Protein AF-A0A154UXS5-F1 (afdb_monomer_lite)

Foldseek 3Di:
DDPVLVVLVVVLVVLVVVLVCLVVVLVCLCVVPPPCNVVSVVSNVVNVVCSVVSVLVSQLSVLVSLLVVQLVVLVVVDDPVSVVSNVVSVVVSVVSSRVVDCPVSCVVVVNDD

Structure (mmCIF, N/CA/C/O backbone):
data_AF-A0A154UXS5-F1
#
_entry.id   AF-A0A154UXS5-F1
#
loop_
_atom_site.group_PDB
_atom_site.id
_atom_site.type_symbol
_atom_site.label_atom_id
_atom_site.label_alt_id
_atom_site.label_comp_id
_atom_site.label_asym_id
_atom_site.label_entity_id
_atom_site.label_seq_id
_atom_site.pdbx_PDB_ins_code
_atom_site.Cartn_x
_atom_site.Cartn_y
_atom_site.Cartn_z
_atom_site.occupancy
_atom_site.B_iso_or_equiv
_atom_site.auth_seq_id
_atom_site.auth_comp_id
_atom_site.auth_asym_id
_atom_site.auth_atom_id
_atom_site.pdbx_PDB_model_num
ATOM 1 N N . MET A 1 1 ? -2.748 0.274 -21.573 1.00 55.22 1 MET A N 1
ATOM 2 C CA . MET A 1 1 ? -2.800 -0.504 -20.315 1.00 55.22 1 MET A CA 1
ATOM 3 C C . MET A 1 1 ? -3.505 -1.824 -20.598 1.00 55.22 1 MET A C 1
ATOM 5 O O . MET A 1 1 ? -4.520 -1.785 -21.285 1.00 55.22 1 MET A O 1
ATOM 9 N N . SER A 1 2 ? -2.955 -2.975 -20.195 1.00 63.03 2 SER A N 1
ATOM 10 C CA . SER A 1 2 ? -3.599 -4.275 -20.459 1.00 63.03 2 SER A CA 1
ATOM 11 C C . SER A 1 2 ? -4.847 -4.458 -19.585 1.00 63.03 2 SER A C 1
ATOM 13 O O . SER A 1 2 ? -4.929 -3.873 -18.505 1.00 63.03 2 SER A O 1
ATOM 15 N N . ALA A 1 3 ? -5.808 -5.274 -20.035 1.00 71.00 3 ALA A N 1
ATOM 16 C CA . ALA A 1 3 ? -7.034 -5.563 -19.27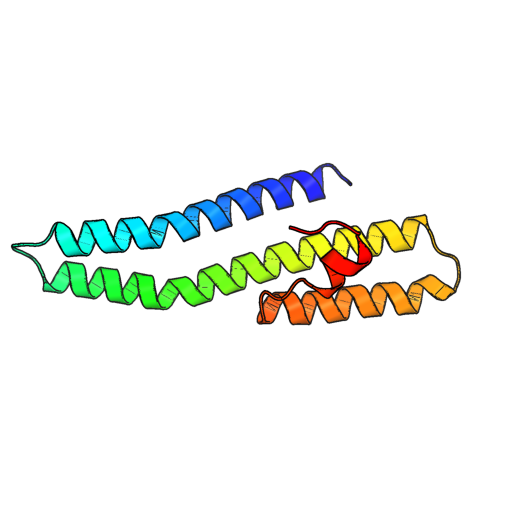9 1.00 71.00 3 ALA A CA 1
ATOM 17 C C . ALA A 1 3 ? -6.732 -6.088 -17.861 1.00 71.00 3 ALA A C 1
ATOM 19 O O . ALA A 1 3 ? -7.324 -5.628 -16.897 1.00 71.00 3 ALA A O 1
ATOM 20 N N . VAL A 1 4 ? -5.708 -6.938 -17.725 1.00 68.81 4 VAL A N 1
ATOM 21 C CA . VAL A 1 4 ? -5.269 -7.493 -16.435 1.00 68.81 4 VAL A CA 1
ATOM 22 C C . VAL A 1 4 ? -4.765 -6.410 -15.474 1.00 68.81 4 VAL A C 1
ATOM 24 O O . VAL A 1 4 ? -5.087 -6.444 -14.293 1.00 68.81 4 VAL A O 1
ATOM 27 N N . VAL A 1 5 ? -3.993 -5.427 -15.954 1.00 66.69 5 VAL A N 1
ATOM 28 C CA . VAL A 1 5 ? -3.508 -4.323 -15.101 1.00 66.69 5 VAL A CA 1
ATOM 29 C C . VAL A 1 5 ? -4.672 -3.449 -14.640 1.00 66.69 5 VAL A C 1
ATOM 31 O O . VAL A 1 5 ? -4.685 -3.006 -13.496 1.00 66.69 5 VAL A O 1
ATOM 34 N N . LYS A 1 6 ? -5.670 -3.242 -15.505 1.00 70.50 6 LYS A N 1
ATOM 35 C CA . LYS A 1 6 ? -6.883 -2.510 -15.146 1.00 70.50 6 LYS A CA 1
ATOM 36 C C . LYS A 1 6 ? -7.715 -3.250 -14.095 1.00 70.50 6 LYS A C 1
ATOM 38 O O . LYS A 1 6 ? -8.071 -2.635 -13.098 1.00 70.50 6 LYS A O 1
ATOM 43 N N . ASP A 1 7 ? -7.943 -4.549 -14.260 1.00 70.81 7 ASP A N 1
ATOM 44 C CA . ASP A 1 7 ? -8.712 -5.347 -13.297 1.00 70.81 7 ASP A CA 1
ATOM 45 C C . ASP A 1 7 ? -8.044 -5.374 -11.914 1.00 70.81 7 ASP A C 1
ATOM 47 O O . ASP A 1 7 ? -8.710 -5.254 -10.887 1.00 70.81 7 ASP A O 1
ATOM 51 N N . VAL A 1 8 ? -6.711 -5.479 -11.871 1.00 70.31 8 VAL A N 1
ATOM 52 C CA . VAL A 1 8 ? -5.961 -5.433 -10.609 1.00 70.31 8 VAL A CA 1
ATOM 53 C C . VAL A 1 8 ? -5.984 -4.025 -10.001 1.00 70.31 8 VAL A C 1
ATOM 55 O O . VAL A 1 8 ? -6.055 -3.910 -8.782 1.00 70.31 8 VAL A O 1
ATOM 58 N N . GLN A 1 9 ? -5.977 -2.959 -10.808 1.00 71.19 9 GLN A N 1
ATOM 59 C CA . GLN A 1 9 ? -6.121 -1.583 -10.318 1.00 71.19 9 GLN A CA 1
ATOM 60 C C . GLN A 1 9 ? -7.511 -1.319 -9.731 1.00 71.19 9 GLN A C 1
ATOM 62 O O . GLN A 1 9 ? -7.609 -0.741 -8.649 1.00 71.19 9 GLN A O 1
ATOM 67 N N . ASP A 1 10 ? -8.565 -1.795 -10.393 1.00 74.00 10 ASP A N 1
ATOM 68 C CA . ASP A 1 10 ? -9.943 -1.662 -9.921 1.00 74.00 10 ASP A CA 1
ATOM 69 C C . ASP A 1 10 ? -10.147 -2.483 -8.624 1.00 74.00 10 ASP A C 1
ATOM 71 O O . ASP A 1 10 ? -10.693 -1.978 -7.641 1.00 74.00 10 ASP A O 1
ATOM 75 N N . ALA A 1 11 ? -9.611 -3.711 -8.554 1.00 73.50 11 ALA A N 1
ATOM 76 C CA . ALA A 1 11 ? -9.638 -4.534 -7.340 1.00 73.50 11 ALA A CA 1
ATOM 77 C C . ALA A 1 11 ? -8.816 -3.932 -6.183 1.00 73.50 11 ALA A C 1
ATOM 79 O O . ALA A 1 11 ? -9.231 -4.006 -5.025 1.00 73.50 11 ALA A O 1
ATOM 80 N N . ALA A 1 12 ? -7.666 -3.318 -6.477 1.00 70.88 12 ALA A N 1
ATOM 81 C CA . ALA A 1 12 ? -6.851 -2.617 -5.487 1.00 70.88 12 ALA A CA 1
ATOM 82 C C . ALA A 1 12 ? -7.561 -1.370 -4.944 1.00 70.88 12 ALA A C 1
ATOM 84 O O . ALA A 1 12 ? -7.520 -1.124 -3.740 1.00 70.88 12 ALA A O 1
ATOM 85 N N . GLY A 1 13 ? -8.239 -0.614 -5.814 1.00 74.00 13 GLY A N 1
ATOM 86 C CA . GLY A 1 13 ? -9.063 0.531 -5.426 1.00 74.00 13 GLY A CA 1
ATOM 87 C C . GLY A 1 13 ? -10.189 0.121 -4.479 1.00 74.00 13 GLY A C 1
ATOM 88 O O . GLY A 1 13 ? -10.293 0.672 -3.386 1.00 74.00 13 GLY A O 1
ATOM 89 N N . ALA A 1 14 ? -10.944 -0.921 -4.836 1.00 78.69 14 ALA A N 1
ATOM 90 C CA . ALA A 1 14 ? -12.005 -1.463 -3.986 1.00 78.69 14 ALA A CA 1
ATOM 91 C C . ALA A 1 14 ? -11.481 -1.961 -2.625 1.00 78.69 14 ALA A C 1
ATOM 93 O O . ALA A 1 14 ? -12.138 -1.792 -1.599 1.00 78.69 14 ALA A O 1
ATOM 94 N N . LEU A 1 15 ? -10.281 -2.554 -2.595 1.00 76.38 15 LEU A N 1
ATOM 95 C CA . LEU A 1 15 ? -9.640 -2.991 -1.355 1.00 76.38 15 LEU A CA 1
ATOM 96 C C . LEU A 1 15 ? -9.262 -1.803 -0.453 1.00 76.38 15 LEU A C 1
ATOM 98 O O . LEU A 1 15 ? -9.488 -1.857 0.754 1.00 76.38 15 LEU A O 1
ATOM 102 N N . VAL A 1 16 ? -8.713 -0.728 -1.024 1.00 74.81 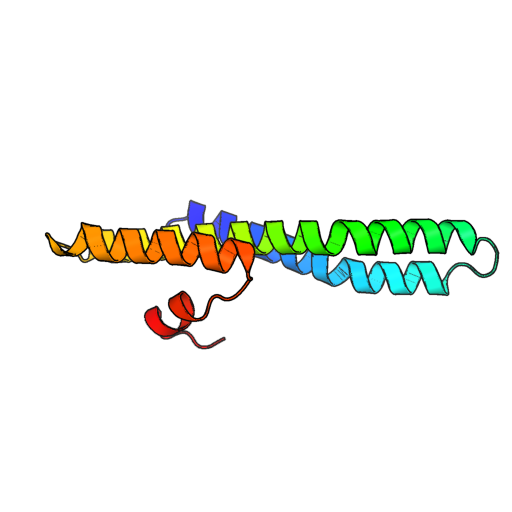16 VAL A N 1
ATOM 103 C CA . VAL A 1 16 ? -8.372 0.495 -0.278 1.00 74.81 16 VAL A CA 1
ATOM 104 C C . VAL A 1 16 ? -9.629 1.186 0.252 1.00 74.81 16 VAL A C 1
ATOM 106 O O . VAL A 1 16 ? -9.654 1.564 1.419 1.00 74.81 16 VAL A O 1
ATOM 109 N N . GLU A 1 17 ? -10.688 1.291 -0.552 1.00 80.38 17 GLU A N 1
ATOM 110 C CA . GLU A 1 17 ? -11.977 1.839 -0.106 1.00 80.38 17 GLU A CA 1
ATOM 111 C C . GLU A 1 17 ? -12.577 1.023 1.046 1.00 80.38 17 GLU A C 1
ATOM 113 O O . GLU A 1 17 ? -13.034 1.588 2.043 1.00 80.38 17 GLU A O 1
ATOM 118 N N . ALA A 1 18 ? -12.513 -0.310 0.960 1.00 78.75 18 ALA A N 1
ATOM 119 C CA . ALA A 1 18 ? -12.933 -1.185 2.049 1.00 78.75 18 ALA A CA 1
ATOM 120 C C . ALA A 1 18 ? -12.120 -0.925 3.331 1.00 78.75 18 ALA A C 1
ATOM 122 O O . ALA A 1 18 ? -12.697 -0.887 4.419 1.00 78.75 18 ALA A O 1
ATOM 123 N N . PHE A 1 19 ? -10.811 -0.670 3.224 1.00 73.31 19 PHE A N 1
ATOM 124 C CA . PHE A 1 19 ? -9.973 -0.297 4.370 1.00 73.31 19 PHE A CA 1
ATOM 125 C C . PHE A 1 19 ? -10.309 1.073 4.954 1.00 73.31 19 PHE A C 1
ATOM 127 O O . PHE A 1 19 ? -10.354 1.208 6.173 1.00 73.31 19 PHE A O 1
ATOM 134 N N . SER A 1 20 ? -10.630 2.069 4.132 1.00 72.88 20 SER A N 1
ATOM 135 C CA . SER A 1 20 ? -11.087 3.371 4.633 1.00 72.88 20 SER A CA 1
ATOM 136 C C . SER A 1 20 ? -12.421 3.275 5.384 1.00 72.88 20 SER A C 1
ATOM 138 O O . SER A 1 20 ? -12.662 4.038 6.316 1.00 72.88 20 SER A O 1
ATOM 140 N N . SER A 1 21 ? -13.279 2.307 5.046 1.00 78.44 21 SER A N 1
ATOM 141 C CA . SER A 1 21 ? -14.536 2.082 5.775 1.00 78.44 21 SER A CA 1
ATOM 142 C C . SER A 1 21 ? -14.355 1.445 7.167 1.00 78.44 21 SER A C 1
ATOM 144 O O . SER A 1 21 ? -15.246 1.561 8.010 1.00 78.44 21 SER A O 1
ATOM 146 N N . LEU A 1 22 ? -13.200 0.822 7.452 1.00 73.44 22 LEU A N 1
ATOM 147 C CA . LEU A 1 22 ? -12.915 0.186 8.749 1.00 73.44 22 LEU A CA 1
ATOM 148 C C . LEU A 1 22 ? -12.766 1.195 9.901 1.00 73.44 22 LEU A C 1
ATOM 150 O O . LEU A 1 22 ? -13.155 0.869 11.020 1.00 73.44 22 LEU A O 1
ATOM 154 N N . GLU A 1 23 ? -12.296 2.421 9.646 1.00 71.25 23 GLU A N 1
ATOM 155 C CA . GLU A 1 23 ? -12.281 3.503 10.656 1.00 71.25 23 GLU A CA 1
ATOM 156 C C . GLU A 1 23 ? -13.699 3.904 11.090 1.00 71.25 23 GLU A C 1
ATOM 158 O O . GLU A 1 23 ? -13.971 4.143 12.270 1.00 71.25 23 GLU A O 1
ATOM 163 N N . SER A 1 24 ? -14.638 3.932 10.140 1.00 74.25 24 SER A N 1
ATOM 164 C CA . SER A 1 24 ? -16.048 4.203 10.446 1.00 74.25 24 SER A CA 1
ATOM 165 C C . SER A 1 24 ? -16.654 3.063 11.270 1.00 74.25 24 SER A C 1
ATOM 167 O O . SER A 1 24 ? -17.343 3.311 12.256 1.00 74.25 24 SER A O 1
ATOM 169 N N . ALA A 1 25 ? -16.314 1.812 10.942 1.00 72.00 25 ALA A N 1
ATOM 170 C CA . ALA A 1 25 ? -16.748 0.646 11.708 1.00 72.00 25 ALA A CA 1
ATOM 171 C C . ALA A 1 25 ? -16.180 0.617 13.143 1.00 72.00 25 ALA A C 1
ATOM 173 O O . ALA A 1 25 ? -16.884 0.211 14.067 1.00 72.00 25 ALA A O 1
ATOM 174 N N . GLU A 1 26 ? -14.941 1.072 13.367 1.00 71.50 26 GLU A N 1
ATOM 175 C CA . GLU A 1 26 ? -14.378 1.227 14.719 1.00 71.50 26 GLU A CA 1
ATOM 176 C C . GLU A 1 26 ? -15.187 2.230 15.552 1.00 71.50 26 GLU A C 1
ATOM 178 O O . GLU A 1 26 ? -15.506 1.974 16.719 1.00 71.50 26 GLU A O 1
ATOM 183 N N . THR A 1 27 ? -15.549 3.355 14.932 1.00 72.75 27 THR A N 1
ATOM 184 C CA . THR A 1 27 ? -16.360 4.408 15.554 1.00 72.75 27 THR A CA 1
ATOM 185 C C . THR A 1 27 ? -17.748 3.883 15.930 1.00 72.75 27 THR A C 1
ATOM 187 O O . THR A 1 27 ? -18.232 4.128 17.035 1.00 72.75 27 THR A O 1
ATOM 190 N N . ASP A 1 28 ? -18.378 3.097 15.059 1.00 76.00 28 ASP A N 1
ATOM 191 C CA . ASP A 1 28 ? -19.685 2.492 15.334 1.00 76.00 28 ASP A CA 1
ATOM 192 C C . ASP A 1 28 ? -19.622 1.463 16.475 1.00 76.00 28 ASP A C 1
ATOM 194 O O . ASP A 1 28 ? -20.490 1.444 17.352 1.00 76.00 28 ASP A O 1
ATOM 198 N N . VAL A 1 29 ? -18.571 0.637 16.514 1.00 73.69 29 VAL A N 1
ATOM 199 C CA . VAL A 1 29 ? -18.365 -0.361 17.576 1.00 73.69 29 VAL A CA 1
ATOM 200 C C . VAL A 1 29 ? -18.129 0.303 18.931 1.00 73.69 29 VAL A C 1
ATOM 202 O O . VAL A 1 29 ? -18.712 -0.124 19.925 1.00 73.69 29 VAL A O 1
ATOM 205 N N . THR A 1 30 ? -17.310 1.354 18.991 1.00 70.94 30 THR A N 1
ATOM 206 C CA . THR A 1 30 ? -17.034 2.074 20.247 1.00 70.94 30 THR A CA 1
ATOM 207 C C . THR A 1 30 ? -18.244 2.855 20.758 1.00 70.94 30 THR A C 1
ATOM 209 O O . THR A 1 30 ? -18.461 2.916 21.968 1.00 70.94 30 THR A O 1
ATOM 212 N N . ASN A 1 31 ? -19.080 3.387 19.863 1.00 72.88 31 ASN A N 1
ATOM 213 C CA . ASN A 1 31 ? -20.304 4.102 20.236 1.00 72.88 31 ASN A CA 1
ATOM 214 C C . ASN A 1 31 ? -21.471 3.169 20.611 1.00 72.88 31 ASN A C 1
ATOM 216 O O . ASN A 1 31 ? -22.350 3.563 21.378 1.00 72.88 31 ASN A O 1
ATOM 220 N N . GLY A 1 32 ? -21.502 1.941 20.083 1.00 70.19 32 GLY A N 1
ATOM 221 C CA . GLY A 1 32 ? -22.599 0.988 20.278 1.00 70.19 32 GLY A CA 1
ATOM 222 C C . GLY A 1 32 ? -22.564 0.191 21.587 1.00 70.19 32 GLY A C 1
ATOM 223 O O . GLY A 1 32 ? -23.543 -0.481 21.914 1.00 70.19 32 GLY A O 1
ATOM 224 N N . THR A 1 33 ? -21.471 0.230 22.353 1.00 67.56 33 THR A N 1
ATOM 225 C CA . THR A 1 33 ? -21.304 -0.615 23.546 1.00 67.56 33 THR A CA 1
ATOM 226 C C . THR A 1 33 ? -21.478 0.151 24.849 1.00 67.56 33 THR A C 1
ATOM 228 O O . THR A 1 33 ? -20.505 0.435 25.545 1.00 67.56 33 THR A O 1
ATOM 231 N N . SER A 1 34 ? -22.721 0.437 25.235 1.00 65.25 34 SER A N 1
ATOM 232 C CA . SER A 1 34 ? -23.008 0.868 26.612 1.00 65.25 34 SER A CA 1
ATOM 233 C C . SER A 1 34 ? -22.784 -0.262 27.629 1.00 65.25 34 SER A C 1
ATOM 235 O O . SER A 1 34 ? -22.395 0.007 28.762 1.00 65.25 34 SER A O 1
ATOM 237 N N . ASP A 1 35 ? -22.956 -1.524 27.205 1.00 67.31 35 ASP A N 1
ATOM 238 C CA . ASP A 1 35 ? -23.057 -2.674 28.121 1.00 67.31 35 ASP A CA 1
ATOM 239 C C . ASP A 1 35 ? -21.902 -3.694 27.989 1.00 67.31 35 ASP A C 1
ATOM 241 O O . ASP A 1 35 ? -21.797 -4.617 28.793 1.00 67.31 35 ASP A O 1
ATOM 245 N N . CYS A 1 36 ? -21.023 -3.561 26.985 1.00 67.75 36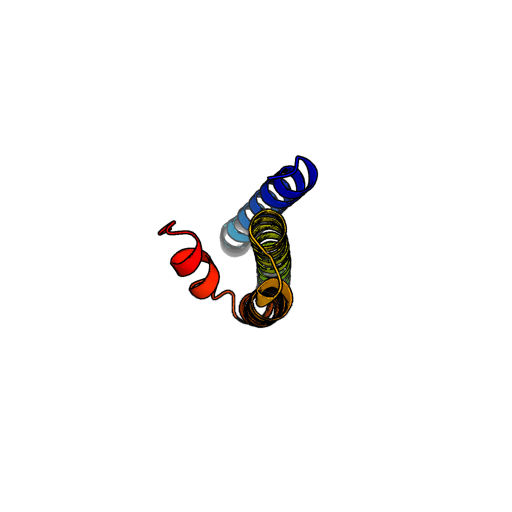 CYS A N 1
ATOM 246 C CA . CYS A 1 36 ? -19.938 -4.517 26.679 1.00 67.75 36 CYS A CA 1
ATOM 247 C C . CYS A 1 36 ? -18.641 -3.814 26.226 1.00 67.75 36 CYS A C 1
ATOM 249 O O . CYS A 1 36 ? -18.062 -4.139 25.188 1.00 67.75 36 CYS A O 1
ATOM 251 N N . VAL A 1 37 ? -18.183 -2.839 27.015 1.00 77.19 37 VAL A N 1
ATOM 252 C CA . VAL A 1 37 ? -17.014 -1.977 26.725 1.00 77.19 37 VAL A CA 1
ATOM 253 C C . VAL A 1 37 ? -15.730 -2.773 26.443 1.00 77.19 37 VAL A C 1
ATOM 255 O O . VAL A 1 37 ? -14.921 -2.386 25.601 1.00 77.19 37 VAL A O 1
ATOM 258 N N . GLU A 1 38 ? -15.545 -3.916 27.104 1.00 77.06 38 GLU A N 1
ATOM 259 C CA . GLU A 1 38 ? -14.367 -4.778 26.932 1.00 77.06 38 GLU A CA 1
ATOM 260 C C . GLU A 1 38 ? -14.302 -5.400 25.530 1.00 77.06 38 GLU A C 1
ATOM 262 O O . GLU A 1 38 ? -13.228 -5.465 24.930 1.00 77.06 38 GLU A O 1
ATOM 267 N N . VAL A 1 39 ? -15.452 -5.795 24.971 1.00 76.69 39 VAL A N 1
ATOM 268 C CA . VAL A 1 39 ? -15.540 -6.347 23.611 1.00 76.69 39 VAL A CA 1
ATOM 269 C C . VAL A 1 39 ? -15.261 -5.255 22.581 1.00 76.69 39 VAL A C 1
ATOM 271 O O . VAL A 1 39 ? -14.480 -5.484 21.660 1.00 76.69 39 VAL A O 1
ATOM 274 N N . ALA A 1 40 ? -15.816 -4.052 22.759 1.00 76.44 40 ALA A N 1
ATOM 275 C CA . ALA A 1 40 ? -15.514 -2.924 21.873 1.00 76.44 40 ALA A CA 1
ATOM 276 C C . ALA A 1 40 ? -14.034 -2.542 21.905 1.00 76.44 40 ALA A C 1
ATOM 278 O O . ALA A 1 40 ? -13.433 -2.316 20.858 1.00 76.44 40 ALA A O 1
ATOM 279 N N . THR A 1 41 ? -13.426 -2.537 23.092 1.00 79.94 41 THR A N 1
ATOM 280 C CA . THR A 1 41 ? -11.994 -2.259 23.258 1.00 79.94 41 THR A CA 1
ATOM 281 C C . THR A 1 41 ? -11.139 -3.322 22.565 1.00 79.94 41 THR A C 1
ATOM 283 O O . THR A 1 41 ? -10.178 -2.989 21.876 1.00 79.94 41 THR A O 1
ATOM 286 N N . ALA A 1 42 ? -11.496 -4.604 22.695 1.00 81.69 42 ALA A N 1
ATOM 287 C CA . ALA A 1 42 ? -10.790 -5.696 22.029 1.00 81.69 42 ALA A CA 1
ATOM 288 C C . ALA A 1 42 ? -10.909 -5.626 20.496 1.00 81.69 42 ALA A C 1
ATOM 290 O O . ALA A 1 42 ? -9.930 -5.875 19.791 1.00 81.69 42 ALA A O 1
ATOM 291 N N . VAL A 1 43 ? -12.085 -5.258 19.976 1.00 80.44 43 VAL A N 1
ATOM 292 C CA . VAL A 1 43 ? -12.311 -5.071 18.534 1.00 80.44 43 VAL A CA 1
ATOM 293 C C . VAL A 1 43 ? -11.553 -3.848 18.011 1.00 80.44 43 VAL A C 1
ATOM 295 O O . VAL A 1 43 ? -10.844 -3.970 17.018 1.00 80.44 43 VAL A O 1
ATOM 298 N N . SER A 1 44 ? -11.606 -2.708 18.701 1.00 80.06 44 SER A N 1
ATOM 299 C CA . SER A 1 44 ? -10.820 -1.511 18.358 1.00 80.06 44 SER A CA 1
ATOM 300 C C . SER A 1 44 ? -9.312 -1.807 18.348 1.00 80.06 44 SER A C 1
ATOM 302 O O . SER A 1 44 ? -8.627 -1.510 17.371 1.00 80.06 44 SER A O 1
ATOM 304 N N . ALA A 1 45 ? -8.794 -2.527 19.348 1.00 82.06 45 ALA A N 1
ATOM 305 C CA . ALA A 1 45 ? -7.388 -2.933 19.384 1.00 82.06 45 ALA A CA 1
ATOM 306 C C . ALA A 1 45 ? -6.994 -3.869 18.222 1.00 82.06 45 ALA A C 1
ATOM 308 O O . ALA A 1 45 ? -5.874 -3.787 17.710 1.00 82.06 45 ALA A O 1
ATOM 309 N N . LEU A 1 46 ? -7.895 -4.757 17.785 1.00 82.25 46 LEU A N 1
ATOM 310 C CA . LEU A 1 46 ? -7.683 -5.597 16.603 1.00 82.25 46 LEU A CA 1
ATOM 311 C C . LEU A 1 46 ? -7.624 -4.748 15.324 1.00 82.25 46 LEU A C 1
ATOM 313 O O . LEU A 1 46 ? -6.715 -4.935 14.514 1.00 82.25 46 LEU A O 1
ATOM 317 N N . LEU A 1 47 ? -8.558 -3.809 15.167 1.00 81.44 47 LEU A N 1
ATOM 318 C CA . LEU A 1 47 ? -8.631 -2.908 14.015 1.00 81.44 47 LEU A CA 1
ATOM 319 C C . LEU A 1 47 ? -7.376 -2.036 13.910 1.00 81.44 47 LEU A C 1
ATOM 321 O O . LEU A 1 47 ? -6.731 -2.017 12.863 1.00 81.44 47 LEU A O 1
ATOM 325 N N . GLN A 1 48 ? -6.946 -1.423 15.014 1.00 81.81 48 GLN A N 1
ATOM 326 C CA . GLN A 1 48 ? -5.723 -0.615 15.069 1.00 81.81 48 GLN A CA 1
ATOM 327 C C . GLN A 1 48 ? -4.459 -1.428 14.765 1.00 81.81 48 GLN A C 1
ATOM 329 O O . GLN A 1 48 ? -3.505 -0.911 14.182 1.00 81.81 48 GLN A O 1
ATOM 334 N N . ARG A 1 49 ? -4.430 -2.713 15.135 1.00 83.75 49 ARG A N 1
ATOM 335 C CA . ARG A 1 49 ? -3.290 -3.596 14.858 1.00 83.75 49 ARG A CA 1
ATOM 336 C C . ARG A 1 49 ? -3.201 -4.007 13.389 1.00 83.75 49 ARG A C 1
ATOM 338 O O . ARG A 1 49 ? -2.094 -4.139 12.862 1.00 83.75 49 ARG A O 1
ATOM 345 N N . GLU A 1 50 ? -4.333 -4.252 12.739 1.00 81.94 50 GLU A N 1
ATOM 346 C CA . GLU A 1 50 ? -4.356 -4.738 11.356 1.00 81.94 50 GLU A CA 1
ATOM 347 C C . GLU A 1 50 ? -4.405 -3.605 10.321 1.00 81.94 50 GLU A C 1
ATOM 349 O O . GLU A 1 50 ? -3.894 -3.792 9.215 1.00 81.94 50 GLU A O 1
ATOM 354 N N . ALA A 1 51 ? -4.886 -2.408 10.674 1.00 79.88 51 ALA A N 1
ATOM 355 C CA . ALA A 1 51 ? -4.931 -1.256 9.768 1.00 79.88 51 ALA A CA 1
ATOM 356 C C . ALA A 1 51 ? -3.564 -0.920 9.122 1.00 79.88 51 ALA A C 1
ATOM 358 O O . ALA A 1 51 ? -3.501 -0.841 7.895 1.00 79.88 51 ALA A O 1
ATOM 359 N N . PRO A 1 52 ? -2.426 -0.848 9.850 1.00 79.06 52 PRO A N 1
ATOM 360 C CA . PRO A 1 52 ? -1.118 -0.607 9.229 1.00 79.06 52 PRO A CA 1
ATOM 361 C C . PRO A 1 52 ? -0.695 -1.712 8.253 1.00 79.06 52 PRO A C 1
ATOM 363 O O . PRO A 1 52 ? -0.049 -1.449 7.234 1.00 79.06 52 PRO A O 1
ATOM 366 N N . ARG A 1 53 ? -1.063 -2.967 8.547 1.00 80.38 53 ARG A N 1
ATOM 367 C CA . ARG A 1 53 ? -0.756 -4.123 7.691 1.00 80.38 53 ARG A CA 1
ATOM 368 C C . ARG A 1 53 ? -1.568 -4.063 6.405 1.00 80.38 53 ARG A C 1
ATOM 370 O O . ARG A 1 53 ? -1.012 -4.279 5.330 1.00 80.38 53 ARG A O 1
ATOM 377 N N . MET A 1 54 ? -2.846 -3.721 6.515 1.00 78.81 54 MET A N 1
ATOM 378 C CA . MET A 1 54 ? -3.753 -3.522 5.388 1.00 78.81 54 MET A CA 1
ATOM 379 C C . MET A 1 54 ? -3.300 -2.358 4.495 1.00 78.81 54 MET A C 1
ATOM 381 O O . MET A 1 54 ? -3.171 -2.543 3.284 1.00 78.81 54 MET A O 1
ATOM 385 N N . THR A 1 55 ? -2.913 -1.220 5.077 1.00 77.69 55 THR A N 1
ATOM 386 C CA . THR A 1 55 ? -2.312 -0.090 4.346 1.00 77.69 55 THR A CA 1
ATOM 387 C C . THR A 1 55 ? -1.036 -0.499 3.611 1.00 77.69 55 THR A C 1
ATOM 389 O O . THR A 1 55 ? -0.873 -0.205 2.429 1.00 77.69 55 THR A O 1
ATOM 392 N N . THR A 1 56 ? -0.151 -1.255 4.266 1.00 78.06 56 THR A N 1
ATOM 393 C CA . THR A 1 56 ? 1.085 -1.759 3.639 1.00 78.06 56 THR A CA 1
ATOM 394 C C . THR A 1 56 ? 0.785 -2.669 2.442 1.00 78.06 56 THR A C 1
ATOM 396 O O . THR A 1 56 ? 1.474 -2.617 1.422 1.00 78.06 56 THR A O 1
ATOM 399 N N . VAL A 1 57 ? -0.252 -3.506 2.534 1.00 79.50 57 VAL A N 1
ATOM 400 C CA . VAL A 1 57 ? -0.696 -4.360 1.422 1.00 79.50 57 VAL A CA 1
ATOM 401 C C . VAL A 1 57 ? -1.247 -3.516 0.269 1.00 79.50 57 VAL A C 1
ATOM 403 O O . VAL A 1 57 ? -0.856 -3.743 -0.875 1.00 79.50 57 VAL A O 1
ATOM 406 N N . GLY A 1 58 ? -2.082 -2.512 0.551 1.00 79.75 58 GLY A N 1
ATOM 407 C CA . GLY A 1 58 ? -2.600 -1.589 -0.466 1.00 79.75 58 GLY A CA 1
ATOM 408 C C . GLY A 1 58 ? -1.493 -0.812 -1.188 1.00 79.75 58 GLY A C 1
ATOM 409 O O . GLY A 1 58 ? -1.486 -0.735 -2.422 1.00 79.75 58 GLY A O 1
ATOM 410 N N . ASN A 1 59 ? -0.502 -0.321 -0.439 1.00 75.56 59 ASN A N 1
ATOM 411 C CA . ASN A 1 59 ? 0.662 0.378 -0.991 1.00 75.56 59 ASN A CA 1
ATOM 412 C C . ASN A 1 59 ? 1.494 -0.537 -1.894 1.00 75.56 59 ASN A C 1
ATOM 414 O O . ASN A 1 59 ? 1.853 -0.148 -3.004 1.00 75.56 59 ASN A O 1
ATOM 418 N N . ARG A 1 60 ? 1.737 -1.782 -1.469 1.00 77.50 60 ARG A N 1
ATOM 419 C CA . ARG A 1 60 ? 2.426 -2.803 -2.274 1.00 77.50 60 ARG A CA 1
ATOM 420 C C . ARG A 1 60 ? 1.728 -3.090 -3.595 1.00 77.50 60 ARG A C 1
ATOM 422 O O . ARG A 1 60 ? 2.387 -3.122 -4.630 1.00 77.50 60 ARG A O 1
ATOM 429 N N . ILE A 1 61 ? 0.411 -3.286 -3.569 1.00 81.06 61 ILE A N 1
ATOM 430 C CA . ILE A 1 61 ? -0.364 -3.568 -4.783 1.00 81.06 61 ILE A CA 1
ATOM 431 C C . ILE A 1 61 ? -0.303 -2.366 -5.735 1.00 81.06 61 ILE A C 1
ATOM 433 O O . ILE A 1 61 ? -0.008 -2.536 -6.919 1.00 81.06 61 ILE A O 1
ATOM 437 N N . SER A 1 62 ? -0.499 -1.153 -5.213 1.00 78.69 62 SER A N 1
ATOM 438 C CA . SER A 1 62 ? -0.429 0.087 -5.998 1.00 78.69 62 SER A CA 1
ATOM 439 C C . SER A 1 62 ? 0.953 0.295 -6.622 1.00 78.69 62 SER A C 1
ATOM 441 O O . SER A 1 62 ? 1.060 0.616 -7.805 1.00 78.69 62 SER A O 1
ATOM 443 N N . ALA A 1 63 ? 2.019 0.040 -5.864 1.00 75.25 63 ALA A N 1
ATOM 444 C CA . ALA A 1 63 ? 3.384 0.170 -6.352 1.00 75.25 63 ALA A CA 1
ATOM 445 C C . ALA A 1 63 ? 3.732 -0.877 -7.417 1.00 75.25 63 ALA A C 1
ATOM 447 O O . ALA A 1 63 ? 4.371 -0.550 -8.414 1.00 75.25 63 ALA A O 1
ATOM 448 N N . CYS A 1 64 ? 3.265 -2.121 -7.260 1.00 76.12 64 CYS A N 1
ATOM 449 C CA . CYS A 1 64 ? 3.401 -3.146 -8.294 1.00 76.12 64 CYS A CA 1
ATOM 450 C C . CYS A 1 64 ?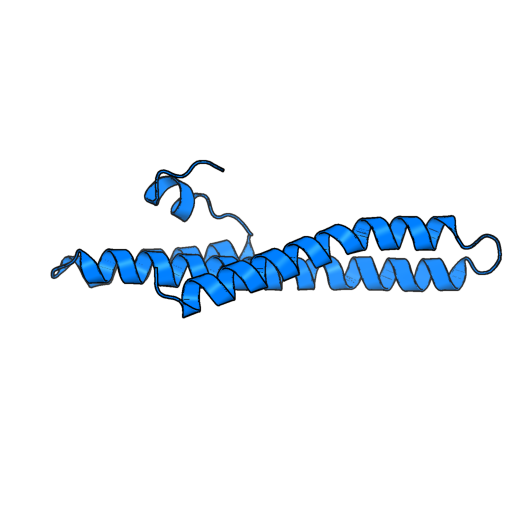 2.691 -2.742 -9.591 1.00 76.12 64 CYS A C 1
ATOM 452 O O . CYS A 1 64 ? 3.255 -2.912 -10.671 1.00 76.12 64 CYS A O 1
ATOM 454 N N . LEU A 1 65 ? 1.478 -2.191 -9.501 1.00 77.62 65 LEU A N 1
ATOM 455 C CA . LEU A 1 65 ? 0.727 -1.740 -10.673 1.00 77.62 65 LEU A CA 1
ATOM 456 C C . LEU A 1 65 ? 1.433 -0.606 -11.410 1.00 77.62 65 LEU A C 1
ATOM 458 O O . LEU A 1 65 ? 1.563 -0.655 -12.634 1.00 77.62 65 LEU A O 1
ATOM 462 N N . LEU A 1 66 ? 1.920 0.383 -10.664 1.00 75.44 66 LEU A N 1
ATOM 463 C CA . LEU A 1 66 ? 2.679 1.496 -11.219 1.00 75.44 66 LEU A CA 1
ATOM 464 C C . LEU A 1 66 ? 3.986 1.012 -11.848 1.00 75.44 66 LEU A C 1
ATOM 466 O O . LEU A 1 66 ? 4.248 1.332 -13.002 1.00 75.44 66 LEU A O 1
ATOM 470 N N . GLY A 1 67 ? 4.741 0.156 -11.157 1.00 72.69 67 GLY A N 1
ATOM 471 C CA . GLY A 1 67 ? 5.966 -0.440 -11.687 1.00 72.69 67 GLY A CA 1
ATOM 472 C C . GLY A 1 67 ? 5.738 -1.203 -12.996 1.00 72.69 67 GLY A C 1
ATOM 473 O O . GLY A 1 67 ? 6.489 -1.013 -13.949 1.00 72.69 67 GLY A O 1
ATOM 474 N N . VAL A 1 68 ? 4.676 -2.013 -13.090 1.00 75.75 68 VAL A N 1
ATOM 475 C CA . VAL A 1 68 ? 4.324 -2.738 -14.327 1.00 75.75 68 VAL A CA 1
ATOM 476 C C . VAL A 1 68 ? 3.888 -1.779 -15.435 1.00 75.75 68 VAL A C 1
ATOM 478 O O . VAL A 1 68 ? 4.295 -1.954 -16.585 1.00 75.75 68 VAL A O 1
ATOM 481 N N . SER A 1 69 ? 3.078 -0.767 -15.117 1.00 73.38 69 SER A N 1
ATOM 482 C CA . SER A 1 69 ? 2.631 0.229 -16.095 1.00 73.38 69 SER A CA 1
ATOM 483 C C . SER A 1 69 ? 3.807 1.028 -16.658 1.00 73.38 69 SER A C 1
ATOM 485 O O . SER A 1 69 ? 3.925 1.156 -17.876 1.00 73.38 69 SER A O 1
ATOM 487 N N . THR A 1 70 ? 4.701 1.511 -15.792 1.00 71.00 70 THR A N 1
ATOM 488 C CA . THR A 1 70 ? 5.905 2.251 -16.183 1.00 71.00 70 THR A CA 1
ATOM 489 C C . THR A 1 70 ? 6.856 1.369 -16.981 1.00 71.00 70 THR A C 1
ATOM 491 O O . THR A 1 70 ? 7.224 1.747 -18.086 1.00 71.00 70 THR A O 1
ATOM 494 N N . ALA A 1 71 ? 7.147 0.148 -16.520 1.00 69.75 71 ALA A N 1
ATOM 495 C CA . ALA A 1 71 ? 7.997 -0.780 -17.265 1.00 69.75 71 ALA A CA 1
ATOM 496 C C . ALA A 1 71 ? 7.414 -1.138 -18.644 1.00 69.75 71 ALA A C 1
ATOM 498 O O . ALA A 1 71 ? 8.161 -1.304 -19.601 1.00 69.75 71 ALA A O 1
ATOM 499 N N . THR A 1 72 ? 6.085 -1.231 -18.774 1.00 70.56 72 THR A N 1
ATOM 500 C CA . THR A 1 72 ? 5.430 -1.465 -20.073 1.00 70.56 72 THR A CA 1
ATOM 501 C C . THR A 1 72 ? 5.542 -0.244 -20.987 1.00 70.56 72 THR A C 1
ATOM 503 O O . THR A 1 72 ? 5.766 -0.402 -22.184 1.00 70.56 72 THR A O 1
ATOM 506 N N . ALA A 1 73 ? 5.382 0.968 -20.447 1.00 68.69 73 ALA A N 1
ATOM 507 C CA . ALA A 1 73 ? 5.548 2.205 -21.208 1.00 68.69 73 ALA A CA 1
ATOM 508 C C . ALA A 1 73 ? 6.994 2.365 -21.701 1.00 68.69 73 ALA A C 1
ATOM 510 O O . ALA A 1 73 ? 7.203 2.639 -22.881 1.00 68.69 73 ALA A O 1
ATOM 511 N N . ASP A 1 74 ? 7.967 2.096 -20.829 1.00 69.50 74 ASP A N 1
ATOM 512 C CA . ASP A 1 74 ? 9.388 2.118 -21.171 1.00 69.50 74 ASP A CA 1
ATOM 513 C C . ASP A 1 74 ? 9.716 1.021 -22.206 1.00 69.50 74 ASP A C 1
ATOM 515 O O . ASP A 1 74 ? 10.402 1.293 -23.185 1.00 69.50 74 ASP A O 1
ATOM 519 N N . TYR A 1 75 ? 9.146 -0.188 -22.084 1.00 63.72 75 TYR A N 1
ATOM 520 C CA . TYR A 1 75 ? 9.328 -1.276 -23.062 1.00 63.72 75 TYR A CA 1
ATOM 521 C C . TYR A 1 75 ? 8.801 -0.931 -24.464 1.00 63.72 75 TYR A C 1
ATOM 523 O O . TYR A 1 75 ? 9.407 -1.294 -25.466 1.00 63.72 75 TYR A O 1
ATOM 531 N N . VAL A 1 76 ? 7.663 -0.236 -24.559 1.00 65.12 76 VAL A N 1
ATOM 532 C CA . VAL A 1 76 ? 7.099 0.196 -25.852 1.00 65.12 76 VAL A CA 1
ATOM 533 C C . VAL A 1 76 ? 7.923 1.330 -26.476 1.00 65.12 76 VAL A C 1
ATOM 535 O O . VAL A 1 76 ? 7.896 1.502 -27.694 1.00 65.12 76 VAL A O 1
ATOM 538 N N . ALA A 1 77 ? 8.650 2.096 -25.661 1.00 65.19 77 ALA A N 1
ATOM 539 C CA . ALA A 1 77 ? 9.386 3.279 -26.088 1.00 65.19 77 ALA A CA 1
ATOM 540 C C . ALA A 1 77 ? 10.880 3.044 -26.389 1.00 65.19 77 ALA A C 1
ATOM 542 O O . ALA A 1 77 ? 11.480 3.918 -27.016 1.00 65.19 77 ALA A O 1
ATOM 543 N N . ALA A 1 78 ? 11.499 1.935 -25.956 1.00 54.44 78 ALA A N 1
ATOM 544 C CA . ALA A 1 78 ? 12.953 1.927 -25.750 1.00 54.44 78 ALA A CA 1
ATOM 545 C C . ALA A 1 78 ? 13.805 0.947 -26.589 1.00 54.44 78 ALA A C 1
ATOM 547 O O . ALA A 1 78 ? 13.501 -0.235 -26.745 1.00 54.44 78 ALA A O 1
ATOM 548 N N . ASP A 1 79 ? 14.933 1.515 -27.035 1.00 57.91 79 ASP A N 1
ATOM 549 C CA . ASP A 1 79 ? 16.220 0.930 -27.456 1.00 57.91 79 ASP A CA 1
ATOM 550 C C . ASP A 1 79 ? 17.156 0.758 -26.213 1.00 57.91 79 ASP A C 1
ATOM 552 O O . ASP A 1 79 ? 16.653 0.679 -25.093 1.00 57.91 79 ASP A O 1
ATOM 556 N N . ASP A 1 80 ? 18.496 0.729 -26.332 1.00 56.62 80 ASP A N 1
ATOM 557 C CA . ASP A 1 80 ? 19.476 0.406 -25.251 1.00 56.62 80 ASP A CA 1
ATOM 558 C C . ASP A 1 80 ? 19.306 1.113 -23.876 1.00 56.62 80 ASP A C 1
ATOM 560 O O . ASP A 1 80 ? 19.715 0.575 -22.841 1.00 56.62 80 ASP A O 1
ATOM 564 N N . THR A 1 81 ? 18.667 2.284 -23.803 1.00 58.16 81 THR A N 1
ATOM 565 C CA . THR A 1 81 ? 18.347 2.989 -22.537 1.00 58.16 81 THR A CA 1
ATOM 566 C C . THR A 1 81 ? 17.347 2.216 -21.650 1.00 58.16 81 THR A C 1
ATOM 568 O O . THR A 1 81 ? 17.210 2.499 -20.459 1.00 58.16 81 THR A O 1
ATOM 571 N N . MET A 1 82 ? 16.701 1.177 -22.194 1.00 62.47 82 MET A N 1
ATOM 572 C CA . MET A 1 82 ? 15.665 0.361 -21.547 1.00 62.47 82 MET A CA 1
ATOM 573 C C . MET A 1 82 ? 16.076 -0.229 -20.188 1.00 62.47 82 MET A C 1
ATOM 575 O O . MET A 1 82 ? 15.233 -0.387 -19.307 1.00 62.47 82 MET A O 1
ATOM 579 N N . SER A 1 83 ? 17.350 -0.584 -19.981 1.00 62.47 83 SER A N 1
ATOM 580 C CA . SER A 1 83 ? 17.741 -1.298 -18.751 1.00 62.47 83 SER A CA 1
ATOM 581 C C . SER A 1 83 ? 17.780 -0.404 -17.506 1.00 62.47 83 SER A C 1
ATOM 583 O O . SER A 1 83 ? 17.563 -0.889 -16.391 1.00 62.47 83 SER A O 1
ATOM 585 N N . GLU A 1 84 ? 18.054 0.889 -17.684 1.00 69.69 84 GLU A N 1
ATOM 586 C CA . GLU A 1 84 ? 18.274 1.819 -16.575 1.00 69.69 84 GLU A CA 1
ATOM 587 C C . GLU A 1 84 ? 16.942 2.358 -16.038 1.00 69.69 84 GLU A C 1
ATOM 589 O O . GLU A 1 84 ? 16.695 2.307 -14.832 1.00 69.69 84 GLU A O 1
ATOM 594 N N . ASP A 1 85 ? 16.025 2.729 -16.934 1.00 71.94 85 ASP A N 1
ATOM 595 C CA . ASP A 1 85 ? 14.682 3.202 -16.583 1.00 71.94 85 ASP A CA 1
ATOM 596 C C . ASP A 1 85 ? 13.806 2.114 -15.950 1.00 71.94 85 ASP A C 1
ATOM 598 O O . ASP A 1 85 ? 13.148 2.352 -14.934 1.00 71.94 85 ASP A O 1
ATOM 602 N N . VAL A 1 86 ? 13.869 0.880 -16.463 1.00 70.44 86 VAL A N 1
ATOM 603 C CA . VAL A 1 86 ? 13.143 -0.255 -15.869 1.00 70.44 86 VAL A CA 1
ATOM 604 C C . VAL A 1 86 ? 13.660 -0.556 -14.460 1.00 70.44 86 VAL A C 1
ATOM 606 O O . VAL A 1 86 ? 12.871 -0.840 -13.554 1.00 70.44 86 VAL A O 1
ATOM 609 N N . ARG A 1 87 ? 14.977 -0.461 -14.234 1.00 71.62 87 ARG A N 1
ATOM 610 C CA . ARG A 1 87 ? 15.564 -0.611 -12.893 1.00 71.62 87 ARG A CA 1
ATOM 611 C C . ARG A 1 87 ? 15.145 0.511 -11.951 1.00 71.62 87 ARG A C 1
ATOM 613 O O . ARG A 1 87 ? 14.849 0.225 -10.788 1.00 71.62 87 ARG A O 1
ATOM 620 N N . ALA A 1 88 ? 15.088 1.751 -12.431 1.00 78.69 88 ALA A N 1
ATOM 621 C CA . ALA A 1 88 ? 14.602 2.880 -11.645 1.00 78.69 88 ALA A CA 1
ATOM 622 C C . ALA A 1 88 ? 13.127 2.682 -11.252 1.00 78.69 88 ALA A C 1
ATOM 624 O O . ALA A 1 88 ? 12.790 2.776 -10.072 1.00 78.69 88 ALA A O 1
ATOM 625 N N . ALA A 1 89 ? 12.270 2.285 -12.198 1.00 74.75 89 ALA A N 1
ATOM 626 C CA . ALA A 1 89 ? 10.857 2.007 -11.942 1.00 74.75 89 ALA A CA 1
ATOM 627 C C . ALA A 1 89 ? 10.650 0.883 -10.913 1.00 74.75 89 ALA A C 1
ATOM 629 O O . ALA A 1 89 ? 9.806 0.995 -10.024 1.00 74.75 89 ALA A O 1
ATOM 630 N N . GLN A 1 90 ? 11.437 -0.194 -10.993 1.00 69.94 90 GLN A N 1
ATOM 631 C CA . GLN A 1 90 ? 11.400 -1.284 -10.012 1.00 69.94 90 GLN A CA 1
ATOM 632 C C . GLN A 1 90 ? 11.872 -0.838 -8.623 1.00 69.94 90 GLN A C 1
ATOM 634 O O . GLN A 1 90 ? 11.282 -1.239 -7.622 1.00 69.94 90 GLN A O 1
ATOM 639 N N . THR A 1 91 ? 12.910 -0.002 -8.558 1.00 80.38 91 THR A N 1
ATOM 640 C CA . THR A 1 91 ? 13.456 0.513 -7.293 1.00 80.38 91 THR A CA 1
ATOM 641 C C . THR A 1 91 ? 12.432 1.395 -6.588 1.00 80.38 91 THR A C 1
ATOM 643 O O . THR A 1 91 ? 12.078 1.126 -5.441 1.00 80.38 91 THR A O 1
ATOM 646 N N . HIS A 1 92 ? 11.856 2.360 -7.305 1.00 81.12 92 HIS A N 1
ATOM 647 C CA . HIS A 1 92 ? 10.824 3.224 -6.742 1.00 81.12 92 HIS A CA 1
ATOM 648 C C . HIS A 1 92 ? 9.535 2.465 -6.424 1.00 81.12 92 HIS A C 1
ATOM 650 O O . HIS A 1 92 ? 8.893 2.770 -5.428 1.00 81.12 92 HIS A O 1
ATOM 656 N N . ALA A 1 93 ? 9.185 1.406 -7.163 1.00 72.06 93 ALA A N 1
ATOM 657 C CA . ALA A 1 93 ? 8.068 0.542 -6.776 1.00 72.06 93 ALA A CA 1
ATOM 658 C C . ALA A 1 93 ? 8.302 -0.134 -5.410 1.00 72.06 93 ALA A C 1
ATOM 660 O O . ALA A 1 93 ? 7.377 -0.258 -4.610 1.00 72.06 93 ALA A O 1
ATOM 661 N N . VAL A 1 94 ? 9.529 -0.560 -5.101 1.00 73.75 94 VAL A N 1
ATOM 662 C CA . VAL A 1 94 ? 9.848 -1.147 -3.788 1.00 73.75 94 VAL A CA 1
ATOM 663 C C . VAL A 1 94 ? 9.794 -0.094 -2.679 1.00 73.75 94 VAL A C 1
ATOM 665 O O . VAL A 1 94 ? 9.277 -0.376 -1.597 1.00 73.75 94 VAL A O 1
ATOM 668 N N . GLU A 1 95 ? 10.280 1.117 -2.943 1.00 80.06 95 GLU A N 1
ATOM 669 C CA . GLU A 1 95 ? 10.231 2.232 -1.993 1.00 80.06 95 GLU A CA 1
ATOM 670 C C . GLU A 1 95 ? 8.785 2.659 -1.709 1.00 80.06 95 GLU A C 1
ATOM 672 O O . GLU A 1 95 ? 8.358 2.639 -0.553 1.00 80.06 95 GLU A O 1
ATOM 677 N N . SER A 1 96 ? 7.995 2.922 -2.755 1.00 79.19 96 SER A N 1
ATOM 678 C CA . SER A 1 96 ? 6.574 3.275 -2.659 1.00 79.19 96 SER A CA 1
ATOM 679 C C . SER A 1 96 ? 5.738 2.184 -1.991 1.00 79.19 96 SER A C 1
ATOM 681 O O . SER A 1 96 ? 4.794 2.479 -1.262 1.00 79.19 96 SER A O 1
ATOM 683 N N . ALA A 1 97 ? 6.082 0.910 -2.189 1.00 70.25 97 ALA A N 1
ATOM 684 C CA . ALA A 1 97 ? 5.425 -0.204 -1.512 1.00 70.25 97 ALA A CA 1
ATOM 685 C C . ALA A 1 97 ? 5.591 -0.154 0.016 1.00 70.25 97 ALA A C 1
ATOM 687 O O . ALA A 1 97 ? 4.705 -0.608 0.742 1.00 70.25 97 ALA A O 1
ATOM 688 N N . GLY A 1 98 ? 6.728 0.351 0.501 1.00 70.44 98 GLY A N 1
ATOM 689 C CA . GLY A 1 98 ? 7.019 0.487 1.927 1.00 70.44 98 GLY A CA 1
ATOM 690 C C . GLY A 1 98 ? 6.526 1.803 2.527 1.00 70.44 98 GLY A C 1
ATOM 691 O O . GLY A 1 98 ? 6.048 1.807 3.658 1.00 70.44 98 GLY A O 1
ATOM 692 N N . SER A 1 99 ? 6.630 2.906 1.784 1.00 79.00 99 SER A N 1
ATOM 693 C CA . SER A 1 99 ? 6.339 4.257 2.284 1.00 79.00 99 SER A CA 1
ATOM 694 C C . SER A 1 99 ? 4.939 4.770 1.941 1.00 79.00 99 SER A C 1
ATOM 696 O O . SER A 1 99 ? 4.430 5.648 2.632 1.00 79.00 99 SER A O 1
ATOM 698 N N . GLY A 1 100 ? 4.313 4.250 0.882 1.00 75.88 100 GLY A N 1
ATOM 699 C CA . GLY A 1 100 ? 3.112 4.838 0.280 1.00 75.88 100 GLY A CA 1
ATOM 700 C C . GLY A 1 100 ? 3.367 6.132 -0.503 1.00 75.88 100 GLY A C 1
ATOM 701 O O . GLY A 1 100 ? 2.413 6.758 -0.956 1.00 75.88 100 GLY A O 1
ATOM 702 N N . ASP A 1 101 ? 4.625 6.548 -0.670 1.00 81.62 101 ASP A N 1
ATOM 703 C CA . ASP A 1 101 ? 4.992 7.719 -1.468 1.00 81.62 101 ASP A CA 1
ATOM 704 C C . ASP A 1 101 ? 5.105 7.338 -2.948 1.00 81.62 101 ASP A C 1
ATOM 706 O O . ASP A 1 101 ? 5.980 6.563 -3.328 1.00 81.62 101 ASP A O 1
ATOM 710 N N . PHE A 1 102 ? 4.224 7.887 -3.784 1.00 82.12 102 PHE A N 1
ATOM 711 C CA . PHE A 1 102 ? 4.164 7.618 -5.223 1.00 82.12 102 PHE A CA 1
ATOM 712 C C . PHE A 1 102 ? 4.644 8.796 -6.082 1.00 82.12 102 PHE A C 1
ATOM 714 O O . PHE A 1 102 ? 4.430 8.778 -7.297 1.00 82.12 102 PHE A O 1
ATOM 721 N N . SER A 1 103 ? 5.298 9.797 -5.480 1.00 85.25 103 SER A N 1
ATOM 722 C CA . SER A 1 103 ? 5.653 11.067 -6.131 1.00 85.25 103 SER A CA 1
ATOM 723 C C . SER A 1 103 ? 6.440 10.872 -7.429 1.00 85.25 103 SER A C 1
ATOM 725 O O . SER A 1 103 ? 6.101 11.468 -8.451 1.00 85.25 103 SER A O 1
ATOM 727 N N . TRP A 1 104 ? 7.398 9.940 -7.437 1.00 84.31 104 TRP A N 1
ATOM 728 C CA . TRP A 1 104 ? 8.186 9.594 -8.625 1.00 84.31 104 TRP A CA 1
ATOM 729 C C . TRP A 1 104 ? 7.315 9.161 -9.816 1.00 84.31 104 TRP A C 1
ATOM 731 O O . TRP A 1 104 ? 7.535 9.577 -10.954 1.00 84.31 104 TRP A O 1
ATOM 741 N N . PHE A 1 105 ? 6.281 8.352 -9.561 1.00 80.31 105 PHE A N 1
ATOM 742 C CA . PHE A 1 105 ? 5.378 7.870 -10.605 1.00 80.31 105 PHE A CA 1
ATOM 743 C C . PHE A 1 105 ? 4.437 8.973 -11.101 1.00 80.31 105 PHE A C 1
ATOM 745 O O . PHE A 1 105 ? 4.183 9.063 -12.304 1.00 80.31 105 PHE A O 1
ATOM 752 N N . THR A 1 106 ? 3.921 9.821 -10.207 1.00 79.56 106 THR A N 1
ATOM 753 C CA . THR A 1 106 ? 3.031 10.940 -10.571 1.00 79.56 106 THR A CA 1
ATOM 754 C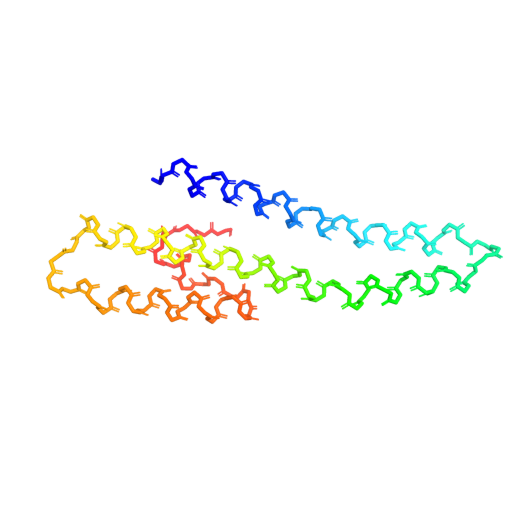 C . THR A 1 106 ? 3.761 12.041 -11.336 1.00 79.56 106 THR A C 1
ATOM 756 O O . THR A 1 106 ? 3.236 12.545 -12.327 1.00 79.56 106 THR A O 1
ATOM 759 N N . GLU A 1 107 ? 4.998 12.363 -10.952 1.00 82.06 107 GLU A N 1
ATOM 760 C CA . GLU A 1 107 ? 5.840 13.331 -11.666 1.00 82.06 107 GLU A CA 1
ATOM 761 C C . GLU A 1 107 ? 6.178 12.840 -13.078 1.00 82.06 107 GLU A C 1
ATOM 763 O O . GLU A 1 107 ? 6.057 13.592 -14.044 1.00 82.06 107 GLU A O 1
ATOM 768 N N . ARG A 1 108 ? 6.520 11.552 -13.223 1.00 73.81 108 ARG A N 1
ATOM 769 C CA . ARG A 1 108 ? 6.867 10.944 -14.518 1.00 73.81 108 ARG A CA 1
ATOM 770 C C . ARG A 1 108 ? 5.666 10.782 -15.453 1.00 73.81 108 ARG A C 1
ATOM 772 O O . ARG A 1 108 ? 5.817 10.881 -16.666 1.00 73.81 108 ARG A O 1
ATOM 779 N N . SER A 1 109 ? 4.476 10.523 -14.911 1.00 67.31 109 SER A N 1
ATOM 780 C CA . SER A 1 109 ? 3.244 10.366 -15.703 1.00 67.31 109 SER A CA 1
ATOM 781 C C . SER A 1 109 ? 2.543 11.690 -16.027 1.00 67.31 109 SER A C 1
ATOM 783 O O . SER A 1 109 ? 1.630 11.702 -16.852 1.00 67.31 109 SER A O 1
ATOM 785 N N . GLY A 1 110 ? 2.950 12.800 -15.401 1.00 61.31 110 GLY A N 1
ATOM 786 C CA . GLY A 1 110 ? 2.308 14.109 -15.556 1.00 61.31 110 GLY A CA 1
ATOM 787 C C . GLY A 1 110 ? 0.903 14.193 -14.946 1.00 61.31 110 GLY A C 1
ATOM 788 O O . GLY A 1 110 ? 0.201 15.181 -15.160 1.00 61.31 110 GLY A O 1
ATOM 789 N N . VAL A 1 111 ? 0.475 13.172 -14.197 1.00 51.19 111 VAL A N 1
ATOM 790 C CA . VAL A 1 111 ? -0.833 13.118 -13.538 1.00 51.19 111 VAL A CA 1
ATOM 791 C C . VAL A 1 111 ? -0.658 13.568 -12.091 1.00 51.19 111 VAL A C 1
ATOM 793 O O . VAL A 1 111 ? -0.164 12.817 -11.251 1.00 51.19 111 VAL A O 1
ATOM 796 N N . GLN A 1 112 ? -1.063 14.805 -11.799 1.00 44.62 112 GLN A N 1
ATOM 797 C CA . GLN A 1 112 ? -1.258 15.267 -10.424 1.00 44.62 112 GLN A CA 1
ATOM 798 C C . GLN A 1 112 ? -2.563 14.662 -9.894 1.00 44.62 112 GLN A C 1
ATOM 800 O O . GLN A 1 112 ? -3.593 14.741 -10.566 1.00 44.62 112 GLN A O 1
ATOM 805 N N . ARG A 1 113 ? -2.494 14.012 -8.729 1.00 46.22 113 ARG A N 1
ATOM 806 C CA . ARG A 1 113 ? -3.683 13.615 -7.967 1.00 46.22 113 ARG A CA 1
ATOM 807 C C . ARG A 1 113 ? -4.372 14.838 -7.379 1.00 46.22 113 ARG A C 1
ATOM 809 O O . ARG A 1 113 ? -3.640 15.723 -6.884 1.00 46.22 113 ARG A O 1
#

pLDDT: mean 73.1, std 7.75, range [44.62, 85.25]

Secondary structure (DSSP, 8-state):
--HHHHHHHHHHHHHHHHHHHHHHHHHHHHHH-SS-HHHHHHHHHHHHHHHHHHHHHHHHHHHHHHHHHHHHHHHHH-STTHHHHHHHHHHHHHHHHHH---HHHHHHHT---

Sequence (113 aa):
MSAVVKDVQDAAGALVEAFSSLESAETDVTNGTSDCVEVATAVSALLQREAPRMTTVGNRISACLLGVSTATADYVAADDTMSEDVRAAQTHAVESAGSGDFSWFTERSGVQR

InterPro domains:
  IPR045436 Protein of unknown function DUF6507 [PF20117] (3-93)

Radius of gyration: 18.87 Å; chains: 1; bounding box: 42×23×56 Å

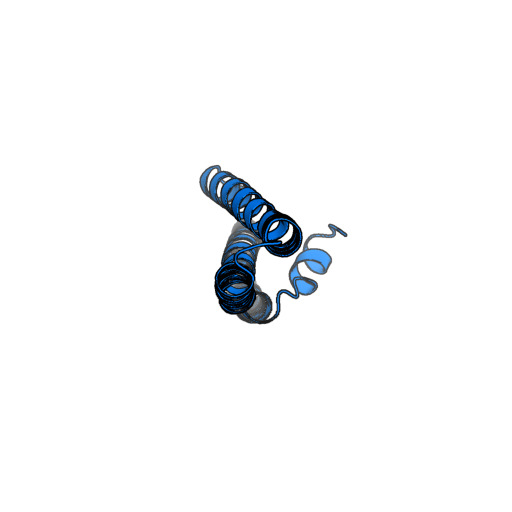Organism: NCBI:txid31965